Protein AF-A0A382ISN5-F1 (afdb_monomer)

Organism: NCBI:txid408172

Structure (mmCIF, N/CA/C/O backbone):
data_AF-A0A382ISN5-F1
#
_entry.id   AF-A0A382ISN5-F1
#
loop_
_atom_site.group_PDB
_atom_site.id
_atom_site.type_symbol
_atom_site.label_atom_id
_atom_site.label_alt_id
_atom_site.label_comp_id
_atom_site.label_asym_id
_atom_site.label_entity_id
_atom_site.label_seq_id
_atom_site.pdbx_PDB_ins_code
_atom_site.Cartn_x
_atom_site.Cartn_y
_atom_site.Cartn_z
_atom_site.occupancy
_atom_site.B_iso_or_equiv
_atom_site.auth_seq_id
_atom_site.auth_comp_id
_atom_site.auth_asym_id
_atom_site.auth_atom_id
_atom_site.pdbx_PDB_model_num
ATOM 1 N N . VAL A 1 1 ? 1.575 -15.810 -23.332 1.00 49.97 1 VAL A N 1
ATOM 2 C CA . VAL A 1 1 ? 1.618 -15.469 -24.776 1.00 49.97 1 VAL A CA 1
ATOM 3 C C . VAL A 1 1 ? 1.428 -13.968 -25.017 1.00 49.97 1 VAL A C 1
ATOM 5 O O . VAL A 1 1 ? 2.002 -13.455 -25.96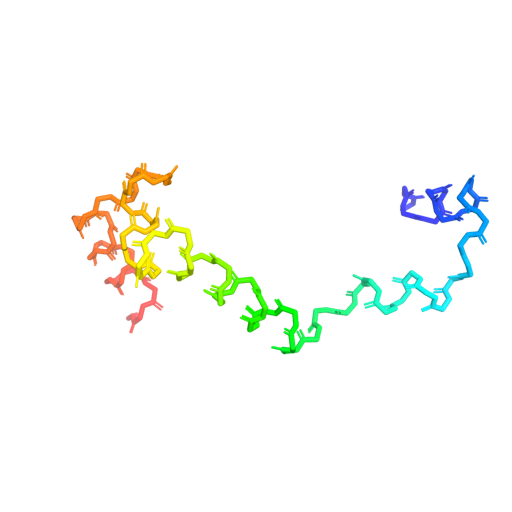3 1.00 49.97 1 VAL A O 1
ATOM 8 N N . GLU A 1 2 ? 0.759 -13.222 -24.131 1.00 53.38 2 GLU A N 1
ATOM 9 C CA . GLU A 1 2 ? 0.508 -11.781 -24.346 1.00 53.38 2 GLU A CA 1
ATOM 10 C C . GLU A 1 2 ? 1.699 -10.847 -24.050 1.00 53.38 2 GLU A C 1
ATOM 12 O O . GLU A 1 2 ? 1.917 -9.884 -24.782 1.00 53.38 2 GLU A O 1
ATOM 17 N N . VAL A 1 3 ? 2.535 -11.154 -23.050 1.00 52.41 3 VAL A N 1
ATOM 18 C CA . VAL A 1 3 ? 3.626 -10.259 -22.594 1.00 52.41 3 VAL A CA 1
ATOM 19 C C . VAL A 1 3 ? 4.743 -10.089 -23.637 1.00 52.41 3 VAL A C 1
ATOM 21 O O . VAL A 1 3 ? 5.299 -9.004 -23.787 1.00 52.41 3 VAL A O 1
ATOM 24 N N . ALA A 1 4 ? 5.041 -11.138 -24.411 1.00 53.41 4 ALA A N 1
ATOM 25 C CA . ALA A 1 4 ? 6.072 -11.092 -25.451 1.00 53.41 4 ALA A CA 1
ATOM 26 C C . ALA A 1 4 ? 5.689 -10.167 -26.622 1.00 53.41 4 ALA A C 1
ATOM 28 O O . ALA A 1 4 ? 6.560 -9.540 -27.221 1.00 53.41 4 ALA A O 1
ATOM 29 N N . SER A 1 5 ? 4.390 -10.045 -26.920 1.00 54.09 5 SER A N 1
ATOM 30 C CA . SER A 1 5 ? 3.893 -9.166 -27.988 1.00 54.09 5 SER A CA 1
ATOM 31 C C . SER A 1 5 ? 3.944 -7.682 -27.602 1.00 54.09 5 SER A C 1
ATOM 33 O O . SER A 1 5 ? 4.191 -6.829 -28.452 1.00 54.09 5 SER A O 1
ATOM 35 N N . LEU A 1 6 ? 3.791 -7.377 -26.307 1.00 55.25 6 LEU A N 1
ATOM 36 C CA . LEU A 1 6 ? 3.843 -6.011 -25.787 1.00 55.25 6 LEU A CA 1
ATOM 37 C C . LEU A 1 6 ? 5.270 -5.437 -25.842 1.00 55.25 6 LEU A C 1
ATOM 39 O O . LEU A 1 6 ? 5.461 -4.278 -26.200 1.00 55.25 6 LEU A O 1
ATOM 43 N N . ALA A 1 7 ? 6.276 -6.266 -25.545 1.00 52.53 7 ALA A N 1
ATOM 44 C CA . ALA A 1 7 ? 7.686 -5.873 -25.576 1.00 52.53 7 ALA A CA 1
ATOM 45 C C . ALA A 1 7 ? 8.191 -5.576 -27.002 1.00 52.53 7 ALA A C 1
ATOM 47 O O . ALA A 1 7 ? 8.955 -4.633 -27.206 1.00 52.53 7 ALA A O 1
ATOM 48 N N . ALA A 1 8 ? 7.724 -6.338 -27.998 1.00 55.97 8 ALA A N 1
ATOM 49 C CA . ALA A 1 8 ? 8.131 -6.173 -29.394 1.00 55.97 8 ALA A CA 1
ATOM 50 C C . ALA A 1 8 ? 7.646 -4.847 -30.015 1.00 55.97 8 ALA A C 1
ATOM 52 O O . ALA A 1 8 ? 8.374 -4.237 -30.794 1.00 55.97 8 ALA A O 1
ATOM 53 N N . ASN A 1 9 ? 6.458 -4.364 -29.632 1.00 57.00 9 ASN A N 1
ATOM 54 C CA . ASN A 1 9 ? 5.877 -3.128 -30.174 1.00 57.00 9 ASN A CA 1
ATOM 55 C C . ASN A 1 9 ? 6.460 -1.840 -29.565 1.00 57.00 9 ASN A C 1
ATOM 57 O O . ASN A 1 9 ? 6.298 -0.769 -30.144 1.00 57.00 9 ASN A O 1
ATOM 61 N N . LEU A 1 10 ? 7.141 -1.924 -28.417 1.00 55.62 10 LEU A N 1
ATOM 62 C CA . LEU A 1 10 ? 7.691 -0.761 -27.708 1.00 55.62 10 LEU A CA 1
ATOM 63 C C . LEU A 1 10 ? 9.189 -0.526 -27.980 1.00 55.62 10 LEU A C 1
ATOM 65 O O . LEU A 1 10 ? 9.757 0.426 -27.454 1.00 55.62 10 LEU A O 1
ATOM 69 N N . GLY A 1 11 ? 9.853 -1.381 -28.771 1.00 54.69 11 GLY A N 1
ATOM 70 C CA . GLY A 1 11 ? 11.308 -1.299 -28.993 1.00 54.69 11 GLY A CA 1
ATOM 71 C C . GLY A 1 11 ? 12.134 -1.524 -27.717 1.00 54.69 11 GLY A C 1
ATOM 72 O O . GLY A 1 11 ? 13.324 -1.215 -27.669 1.00 54.69 11 GLY A O 1
ATOM 73 N N . VAL A 1 12 ? 11.503 -2.050 -26.667 1.00 53.66 12 VAL A N 1
ATOM 74 C CA . VAL A 1 12 ? 12.105 -2.254 -25.353 1.00 53.66 12 VAL A CA 1
ATOM 75 C C . VAL A 1 12 ? 12.778 -3.622 -25.353 1.00 53.66 12 VAL A C 1
ATOM 77 O O . VAL A 1 12 ? 12.119 -4.652 -25.484 1.00 53.66 12 VAL A O 1
ATOM 80 N N . SER A 1 13 ? 14.108 -3.630 -25.229 1.00 53.97 13 SER A N 1
ATOM 81 C CA . SER A 1 13 ? 14.913 -4.852 -25.109 1.00 53.97 13 SER A CA 1
ATOM 82 C C . SER A 1 13 ? 14.297 -5.810 -24.083 1.00 53.97 13 SER A C 1
ATOM 84 O O . SER A 1 13 ? 13.932 -5.395 -22.982 1.00 53.97 13 SER A O 1
ATOM 86 N N . GLY A 1 14 ? 14.220 -7.103 -24.414 1.00 55.66 14 GLY A N 1
ATOM 87 C CA . GLY A 1 14 ? 13.704 -8.133 -23.506 1.00 55.66 14 GLY A CA 1
ATOM 88 C C . GLY A 1 14 ? 14.411 -8.163 -22.143 1.00 55.66 14 GLY A C 1
ATOM 89 O O . GLY A 1 14 ? 13.812 -8.590 -21.163 1.00 55.66 14 GLY A O 1
ATOM 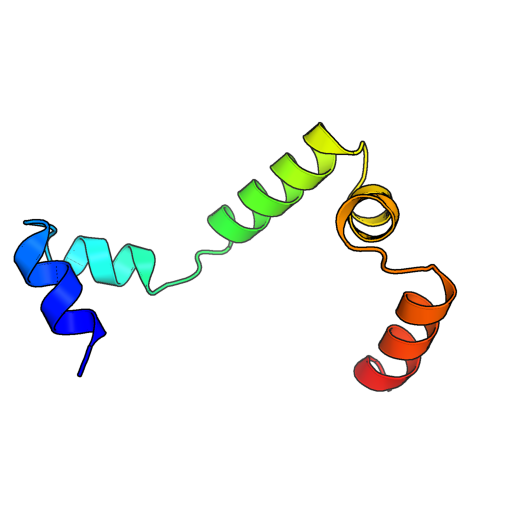90 N N . GLU A 1 15 ? 15.639 -7.642 -22.048 1.00 60.38 15 GLU A N 1
ATOM 91 C CA . GLU A 1 15 ? 16.359 -7.435 -20.783 1.00 60.38 15 GLU A CA 1
ATOM 92 C C . GLU A 1 15 ? 15.748 -6.324 -19.914 1.00 60.38 15 GLU A C 1
ATOM 94 O O . GLU A 1 15 ? 15.596 -6.498 -18.707 1.00 60.38 15 GLU A O 1
ATOM 99 N N . VAL A 1 16 ? 15.309 -5.212 -20.511 1.00 57.34 16 VAL A N 1
ATOM 100 C CA . VAL A 1 16 ? 14.573 -4.155 -19.790 1.00 57.34 16 VAL A CA 1
ATOM 101 C C . VAL A 1 16 ? 13.241 -4.704 -19.289 1.00 57.34 16 VAL A C 1
ATOM 103 O O . VAL A 1 16 ? 12.844 -4.440 -18.156 1.00 57.34 16 VAL A O 1
ATOM 106 N N . MET A 1 17 ? 12.583 -5.542 -20.093 1.00 55.88 17 MET A N 1
ATOM 107 C CA . MET A 1 17 ? 11.340 -6.175 -19.671 1.00 55.88 17 MET A CA 1
ATOM 108 C C . MET A 1 17 ? 11.561 -7.193 -18.546 1.00 55.88 17 MET A C 1
ATOM 110 O O . MET A 1 17 ? 10.749 -7.250 -17.632 1.00 55.88 17 MET A O 1
ATOM 114 N N . LYS A 1 18 ? 12.685 -7.925 -18.524 1.00 54.38 18 LYS A N 1
ATOM 115 C CA . LYS A 1 18 ? 13.062 -8.775 -17.379 1.00 54.38 18 LYS A CA 1
ATOM 116 C C . LYS A 1 18 ? 13.253 -7.962 -16.098 1.00 54.38 18 LYS A C 1
ATOM 118 O O . LYS A 1 18 ? 12.749 -8.374 -15.061 1.00 54.38 18 LYS A O 1
ATOM 123 N N . VAL A 1 19 ? 13.905 -6.798 -16.158 1.00 56.59 19 VAL A N 1
ATOM 124 C CA . VAL A 1 19 ? 14.024 -5.888 -14.998 1.00 56.59 19 VAL A CA 1
ATOM 125 C C . VAL A 1 19 ? 12.647 -5.429 -14.505 1.00 56.59 19 VAL A C 1
ATOM 127 O O . VAL A 1 19 ? 12.431 -5.353 -13.300 1.00 56.59 19 VAL A O 1
ATOM 130 N N . LEU A 1 20 ? 11.699 -5.192 -15.417 1.00 56.34 20 LEU A N 1
ATOM 131 C CA . LEU A 1 20 ? 10.307 -4.871 -15.079 1.00 56.34 20 LEU A CA 1
ATOM 132 C C . LEU A 1 20 ? 9.507 -6.083 -14.563 1.00 56.34 20 LEU A C 1
ATOM 134 O O . LEU A 1 20 ? 8.548 -5.906 -13.818 1.00 56.34 20 LEU A O 1
ATOM 138 N N . MET A 1 21 ? 9.888 -7.309 -14.939 1.00 56.6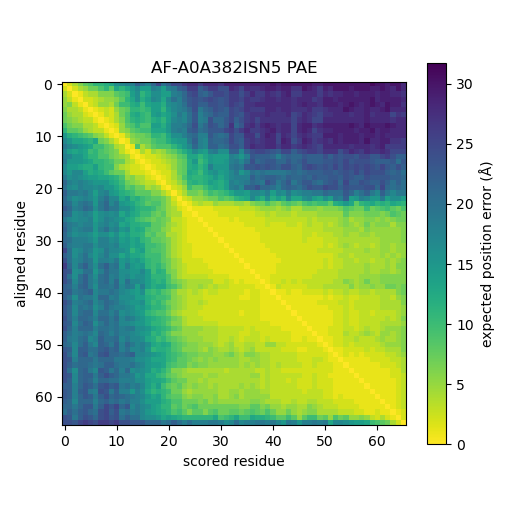6 21 MET A N 1
ATOM 139 C CA . MET A 1 21 ? 9.267 -8.554 -14.466 1.00 56.66 21 MET A CA 1
ATOM 140 C C . MET A 1 21 ? 9.731 -8.962 -13.062 1.00 56.66 21 MET A C 1
ATOM 142 O O . MET A 1 21 ? 9.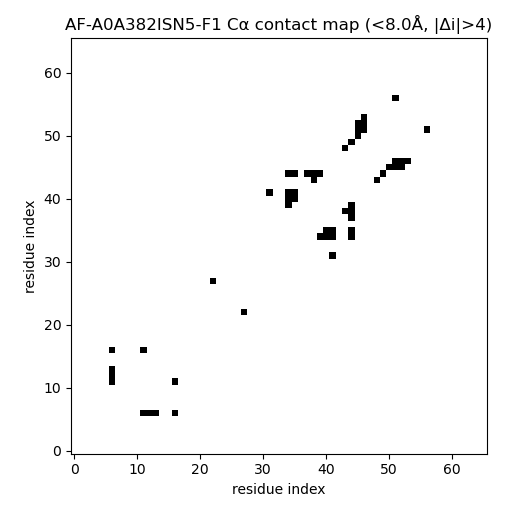048 -9.749 -12.407 1.00 56.66 21 MET A O 1
ATOM 146 N N . TYR A 1 22 ? 10.861 -8.436 -12.582 1.00 61.84 22 TYR A N 1
ATOM 147 C CA . TYR A 1 22 ? 11.344 -8.678 -11.226 1.00 61.84 22 TYR A CA 1
ATOM 148 C C . TYR A 1 22 ? 11.002 -7.502 -10.310 1.00 61.84 22 TYR A C 1
ATOM 150 O O . TYR A 1 22 ? 11.545 -6.404 -10.431 1.00 61.84 22 TYR A O 1
ATOM 158 N N . ALA A 1 23 ? 10.138 -7.752 -9.326 1.00 66.75 23 ALA A N 1
ATOM 159 C CA . ALA A 1 23 ? 9.927 -6.819 -8.229 1.00 66.75 23 ALA A CA 1
ATOM 160 C C . ALA A 1 23 ? 11.204 -6.745 -7.373 1.00 66.75 23 ALA A C 1
ATOM 162 O O . ALA A 1 23 ? 11.427 -7.563 -6.481 1.00 66.75 23 ALA A O 1
ATOM 163 N N . SER A 1 24 ? 12.071 -5.771 -7.658 1.00 77.12 24 SER A N 1
ATOM 164 C CA . SER A 1 24 ? 13.188 -5.443 -6.772 1.00 77.12 24 SER A CA 1
ATOM 165 C C . SER A 1 24 ? 12.6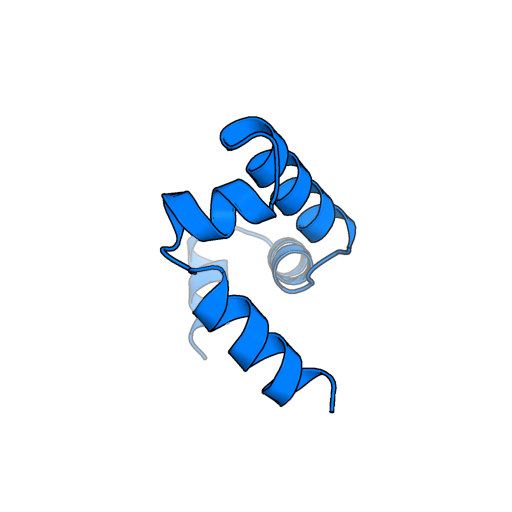52 -4.883 -5.445 1.00 77.12 24 SER A C 1
ATOM 167 O O . SER A 1 24 ? 11.755 -4.031 -5.466 1.00 77.12 24 SER A O 1
ATOM 169 N N . PRO A 1 25 ? 13.239 -5.241 -4.286 1.00 78.69 25 PRO A N 1
ATOM 170 C CA . PRO A 1 25 ? 12.893 -4.636 -2.997 1.00 78.69 25 PRO A CA 1
ATOM 171 C C . PRO A 1 25 ? 12.989 -3.100 -2.969 1.00 78.69 25 PRO A C 1
ATOM 173 O O . PRO A 1 25 ? 12.391 -2.453 -2.111 1.00 78.69 25 PRO A O 1
ATOM 176 N N . SER A 1 26 ? 13.758 -2.482 -3.873 1.00 81.50 26 SER A N 1
ATOM 177 C CA . SER A 1 26 ? 13.810 -1.019 -4.013 1.00 81.50 26 SER A CA 1
ATOM 178 C C . SER A 1 26 ? 12.508 -0.420 -4.550 1.00 81.50 26 SER A C 1
ATOM 180 O O . SER A 1 26 ? 12.138 0.669 -4.130 1.00 81.50 26 SER A O 1
ATOM 182 N N . PHE A 1 27 ? 11.795 -1.120 -5.436 1.00 85.19 27 PHE A N 1
ATOM 183 C CA . PHE A 1 27 ? 10.533 -0.630 -6.001 1.00 85.19 27 PHE A CA 1
ATOM 184 C C . PHE A 1 27 ? 9.401 -0.679 -4.980 1.00 85.19 27 PHE A C 1
ATOM 186 O O . PHE A 1 27 ? 8.613 0.257 -4.895 1.00 85.19 27 PHE A O 1
ATOM 193 N N . ILE A 1 28 ? 9.374 -1.722 -4.145 1.00 83.00 28 ILE A N 1
ATOM 194 C CA . ILE A 1 28 ? 8.426 -1.821 -3.029 1.00 83.00 28 ILE A CA 1
ATOM 195 C C . ILE A 1 28 ? 8.656 -0.670 -2.043 1.00 83.00 28 ILE A C 1
ATOM 197 O O . ILE A 1 28 ? 7.705 -0.006 -1.642 1.00 83.00 28 ILE A O 1
ATOM 201 N N . ARG A 1 29 ? 9.920 -0.382 -1.702 1.00 87.12 29 ARG A N 1
ATOM 202 C CA . ARG A 1 29 ? 10.265 0.760 -0.842 1.00 87.12 29 ARG A CA 1
ATOM 203 C C . ARG A 1 29 ? 9.833 2.091 -1.447 1.00 87.12 29 ARG A C 1
ATOM 205 O O . ARG A 1 2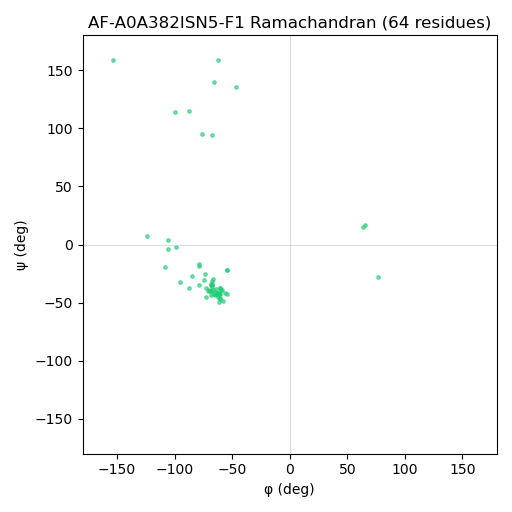9 ? 9.169 2.854 -0.766 1.00 87.12 29 ARG A O 1
ATOM 212 N N . ALA A 1 30 ? 10.114 2.320 -2.729 1.00 91.69 30 ALA A N 1
ATOM 213 C CA . ALA A 1 30 ? 9.690 3.541 -3.410 1.00 91.69 30 ALA A CA 1
ATOM 214 C C . ALA A 1 30 ? 8.160 3.721 -3.397 1.00 91.69 30 ALA A C 1
ATOM 216 O O . ALA A 1 30 ? 7.678 4.829 -3.183 1.00 91.69 30 ALA A O 1
ATOM 217 N N . ALA A 1 31 ? 7.396 2.638 -3.574 1.00 88.06 31 ALA A N 1
ATOM 218 C CA . ALA A 1 31 ? 5.939 2.686 -3.483 1.00 88.06 31 ALA A CA 1
ATOM 219 C C . ALA A 1 31 ? 5.454 3.031 -2.062 1.00 88.06 31 ALA A C 1
ATOM 221 O O . ALA A 1 31 ? 4.571 3.871 -1.910 1.00 88.06 31 ALA A O 1
ATOM 222 N N . ILE A 1 32 ? 6.051 2.433 -1.024 1.00 91.06 32 ILE A N 1
ATOM 223 C CA . ILE A 1 32 ? 5.727 2.723 0.385 1.00 91.06 32 ILE A CA 1
ATOM 224 C C . ILE A 1 32 ? 6.079 4.171 0.749 1.00 91.06 32 ILE A C 1
ATOM 226 O O . ILE A 1 32 ? 5.293 4.849 1.418 1.00 91.06 32 ILE A O 1
ATOM 230 N N . ASP A 1 33 ? 7.234 4.657 0.296 1.00 94.38 33 ASP A N 1
ATOM 231 C CA . ASP A 1 33 ? 7.659 6.040 0.507 1.00 94.38 33 ASP A CA 1
ATOM 232 C C . ASP A 1 33 ? 6.656 7.007 -0.125 1.00 94.38 33 ASP A C 1
ATOM 234 O O . ASP A 1 33 ? 6.283 8.005 0.491 1.00 94.38 33 ASP A O 1
ATOM 238 N N . GLU A 1 34 ? 6.173 6.701 -1.329 1.00 94.31 34 GLU A N 1
ATOM 239 C CA . GLU A 1 34 ? 5.192 7.538 -2.013 1.00 94.31 34 GLU A CA 1
ATOM 240 C C . GLU A 1 34 ? 3.827 7.529 -1.311 1.00 94.31 34 GLU A C 1
ATOM 242 O O . GLU A 1 34 ? 3.264 8.596 -1.067 1.00 94.31 34 GLU A O 1
ATOM 247 N N . MET A 1 35 ? 3.340 6.363 -0.871 1.00 91.88 35 MET A N 1
ATOM 248 C CA . MET A 1 35 ? 2.129 6.270 -0.036 1.00 91.88 35 MET A CA 1
ATOM 249 C C . MET A 1 35 ? 2.259 7.116 1.238 1.00 91.88 35 MET A C 1
ATOM 251 O O . MET A 1 35 ? 1.334 7.834 1.623 1.00 91.88 35 MET A O 1
ATOM 255 N N . THR A 1 36 ? 3.434 7.072 1.871 1.00 93.50 36 THR A N 1
ATOM 256 C CA . THR A 1 36 ? 3.723 7.832 3.092 1.00 93.50 36 THR A CA 1
ATOM 257 C C . THR A 1 36 ? 3.774 9.335 2.823 1.00 93.50 36 THR A C 1
ATOM 259 O O . THR A 1 36 ? 3.238 10.107 3.613 1.00 93.50 36 THR A O 1
ATOM 262 N N . LYS A 1 37 ? 4.347 9.783 1.699 1.00 94.62 37 LYS A N 1
ATOM 263 C CA . LYS A 1 37 ? 4.329 11.206 1.314 1.00 94.62 37 LYS A CA 1
ATOM 264 C C . LYS A 1 37 ? 2.919 11.719 1.033 1.00 94.62 37 LYS A C 1
ATOM 266 O O . LYS A 1 37 ? 2.607 12.843 1.412 1.00 94.62 37 LYS A O 1
ATOM 271 N N . MET A 1 38 ? 2.087 10.919 0.365 1.00 92.44 38 MET A N 1
ATOM 272 C CA . MET A 1 38 ? 0.734 11.324 -0.026 1.00 92.44 38 MET A CA 1
ATOM 273 C C . MET A 1 38 ? -0.221 11.433 1.165 1.00 92.44 38 MET A C 1
ATOM 275 O O . MET A 1 38 ? -1.037 12.351 1.206 1.00 92.44 38 MET A O 1
ATOM 279 N N . SER A 1 39 ? -0.137 10.501 2.118 1.00 90.62 39 SER A N 1
ATOM 280 C CA . SER A 1 39 ? -1.140 10.359 3.186 1.00 90.62 39 SER A CA 1
ATOM 281 C C . SER A 1 39 ? -0.558 10.427 4.602 1.00 90.62 39 SER A C 1
ATOM 283 O O . SER A 1 39 ? -1.257 10.166 5.575 1.00 90.62 39 SER A O 1
ATOM 285 N N . GLY A 1 40 ? 0.730 10.742 4.752 1.00 93.50 40 GLY A N 1
ATOM 286 C CA . GLY A 1 40 ? 1.441 10.809 6.036 1.00 93.50 40 GLY A CA 1
ATOM 287 C C . GLY A 1 40 ? 1.802 9.443 6.631 1.00 93.50 40 GLY A C 1
ATOM 288 O O . GLY A 1 40 ? 2.800 9.323 7.337 1.00 93.50 40 GLY A O 1
ATOM 289 N N . SER A 1 41 ? 1.026 8.400 6.333 1.00 93.19 41 SER A N 1
ATOM 290 C CA . SER A 1 41 ? 1.330 7.016 6.687 1.00 93.19 41 SER A CA 1
ATOM 291 C C . SER A 1 41 ? 0.667 6.037 5.717 1.00 93.19 41 SER A C 1
ATOM 293 O O . SER A 1 41 ? -0.343 6.355 5.084 1.00 93.19 41 SER A O 1
ATOM 295 N N . VAL A 1 42 ? 1.202 4.816 5.646 1.00 90.19 42 VAL A N 1
ATOM 296 C CA . VAL A 1 42 ? 0.570 3.709 4.907 1.00 90.19 42 VAL A CA 1
ATOM 297 C C . VAL A 1 42 ? -0.816 3.401 5.474 1.00 90.19 42 VAL A C 1
ATOM 299 O O . VAL A 1 42 ? -1.747 3.135 4.721 1.00 90.19 42 VAL A O 1
ATOM 302 N N . ASP A 1 43 ? -0.989 3.488 6.793 1.00 90.00 43 ASP A N 1
ATOM 303 C CA . ASP A 1 43 ? -2.269 3.189 7.426 1.00 90.00 43 ASP A CA 1
ATOM 304 C C . ASP A 1 43 ? -3.365 4.183 7.056 1.00 90.00 43 ASP A C 1
ATOM 306 O O . ASP A 1 43 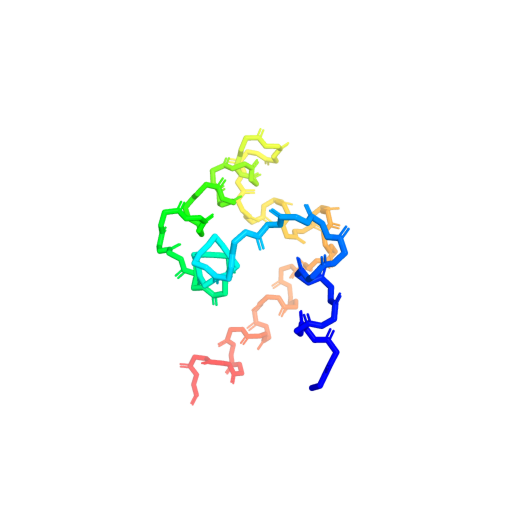? -4.504 3.761 6.842 1.00 90.00 43 ASP A O 1
ATOM 310 N N . THR A 1 44 ? -3.018 5.466 6.960 1.00 90.38 44 THR A N 1
ATOM 311 C CA . THR A 1 44 ? -3.915 6.524 6.487 1.00 90.38 44 THR A CA 1
ATOM 312 C C . THR A 1 44 ? -4.247 6.322 5.013 1.00 90.38 44 THR A C 1
ATOM 314 O O . THR A 1 44 ? -5.409 6.414 4.626 1.00 90.38 44 THR A O 1
ATOM 317 N N . TYR A 1 45 ? -3.248 5.975 4.193 1.00 92.12 45 TYR A N 1
ATOM 318 C CA . TYR A 1 45 ? -3.456 5.682 2.774 1.00 92.12 45 TYR A CA 1
ATOM 319 C C . TYR A 1 45 ? -4.460 4.537 2.582 1.00 92.12 45 TYR A C 1
ATOM 321 O O . TYR A 1 45 ? -5.429 4.667 1.833 1.00 92.12 45 TYR A O 1
ATOM 329 N N . LEU A 1 46 ? -4.280 3.430 3.309 1.00 90.94 46 LEU A N 1
ATOM 330 C CA . LEU A 1 46 ? -5.180 2.279 3.239 1.00 90.94 46 LEU A CA 1
ATOM 331 C C . LEU A 1 46 ? -6.608 2.642 3.662 1.00 90.94 46 LEU A C 1
ATOM 333 O O . LEU A 1 46 ? -7.558 2.226 2.999 1.00 90.94 46 LEU 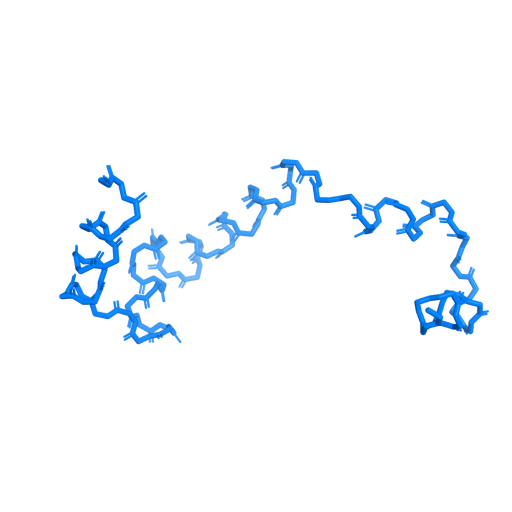A O 1
ATOM 337 N N . SER A 1 47 ? -6.783 3.441 4.716 1.00 93.50 47 SER A N 1
ATOM 338 C CA . SER A 1 47 ? -8.124 3.829 5.159 1.00 93.50 47 SER A CA 1
ATOM 339 C C . SER A 1 47 ? -8.801 4.840 4.238 1.00 93.50 47 SER A C 1
ATOM 341 O O . SER A 1 47 ? -9.974 4.670 3.917 1.00 93.50 47 SER A O 1
ATOM 343 N N . GLU A 1 48 ? -8.088 5.883 3.814 1.00 91.25 48 GLU A N 1
ATOM 344 C CA . GLU A 1 48 ? -8.686 7.026 3.113 1.00 91.25 48 GLU A CA 1
ATOM 345 C C . GLU A 1 48 ? -8.763 6.820 1.601 1.00 91.25 48 GLU A C 1
ATOM 347 O O . GLU A 1 48 ? -9.748 7.213 0.982 1.00 91.25 48 GLU A O 1
ATOM 352 N N . GLN A 1 49 ? -7.748 6.192 1.001 1.00 90.50 49 GLN A N 1
ATOM 353 C CA . GLN A 1 49 ? -7.671 6.012 -0.454 1.00 90.50 49 GLN A CA 1
ATOM 354 C C . GLN A 1 49 ? -8.208 4.652 -0.900 1.00 90.50 49 GLN A C 1
ATOM 356 O O . GLN A 1 49 ? -8.776 4.540 -1.983 1.00 90.50 49 GLN A O 1
ATOM 361 N N . MET A 1 50 ? -8.049 3.614 -0.071 1.00 87.56 50 MET A N 1
ATOM 362 C CA . MET A 1 50 ? -8.498 2.255 -0.403 1.00 87.56 50 MET A CA 1
ATOM 363 C C . MET A 1 50 ? -9.760 1.818 0.347 1.00 87.56 50 MET A C 1
ATOM 365 O O . MET A 1 50 ? -10.266 0.725 0.097 1.00 87.56 50 MET A O 1
ATOM 369 N N . GLY A 1 51 ? -10.272 2.643 1.266 1.00 91.00 51 GLY A N 1
ATOM 370 C CA . GLY A 1 51 ? -11.457 2.317 2.060 1.00 91.00 51 GLY A CA 1
ATOM 371 C C . GLY A 1 51 ? -11.259 1.133 3.013 1.00 91.00 51 GLY A C 1
ATOM 372 O O . GLY A 1 51 ? -12.241 0.561 3.490 1.00 91.00 51 GLY A O 1
ATOM 373 N N . LEU A 1 52 ? -10.010 0.738 3.300 1.00 91.25 52 LEU A N 1
ATOM 374 C CA . LEU A 1 52 ? -9.716 -0.332 4.249 1.00 91.25 52 LEU A CA 1
ATOM 375 C C . LEU A 1 52 ? -9.893 0.185 5.677 1.00 91.25 52 LEU A C 1
ATOM 377 O O . LEU A 1 52 ? -8.994 0.770 6.285 1.00 91.25 52 LEU A O 1
ATOM 381 N N . THR A 1 53 ? -11.077 -0.060 6.227 1.00 91.62 53 THR A N 1
ATOM 382 C CA . THR A 1 53 ? -11.393 0.295 7.610 1.00 91.62 53 THR A CA 1
ATOM 383 C C . THR A 1 53 ? -10.501 -0.456 8.601 1.00 91.62 53 THR A C 1
ATOM 385 O O . THR A 1 53 ? -9.951 -1.522 8.309 1.00 91.62 53 THR A O 1
ATOM 388 N N . LEU A 1 54 ? -10.382 0.086 9.817 1.00 89.31 54 LEU A N 1
ATOM 389 C CA . LEU A 1 54 ? -9.668 -0.567 10.918 1.00 89.31 54 LEU A CA 1
ATOM 390 C C . LEU A 1 54 ? -10.206 -1.985 11.181 1.00 89.31 54 LEU A C 1
ATOM 392 O O . LEU A 1 54 ? -9.423 -2.914 11.344 1.00 89.31 54 LEU A O 1
ATOM 396 N N . GLU A 1 55 ? -11.529 -2.150 11.156 1.00 92.06 55 GLU A N 1
ATOM 397 C CA . GLU A 1 55 ? -12.203 -3.442 11.320 1.00 92.06 55 GLU A CA 1
ATOM 398 C C . GLU A 1 55 ? -11.795 -4.438 10.228 1.00 92.06 55 GLU A C 1
ATOM 400 O O . GLU A 1 55 ? -11.420 -5.572 10.523 1.00 92.06 55 GLU A O 1
ATOM 405 N N . THR A 1 56 ? -11.783 -3.998 8.965 1.00 91.69 56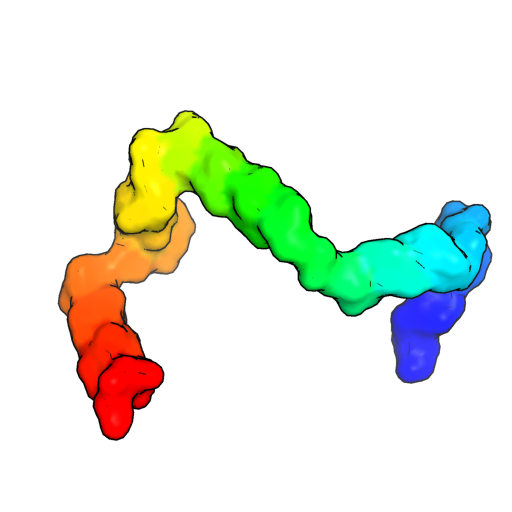 THR A N 1
ATOM 406 C CA . THR A 1 56 ? -11.371 -4.847 7.839 1.00 91.69 56 THR A CA 1
ATOM 407 C C . THR A 1 56 ? -9.912 -5.271 7.975 1.00 91.69 56 THR A C 1
ATOM 409 O O . THR A 1 56 ? -9.595 -6.440 7.759 1.00 91.69 56 THR A O 1
ATOM 412 N N . ARG A 1 57 ? -9.022 -4.356 8.380 1.00 88.62 57 ARG A N 1
ATOM 413 C CA . ARG A 1 57 ? -7.608 -4.680 8.630 1.00 88.62 57 ARG A CA 1
ATOM 414 C C . ARG A 1 57 ? -7.439 -5.673 9.774 1.00 88.62 57 ARG A C 1
ATOM 416 O O . ARG A 1 57 ? -6.669 -6.613 9.623 1.00 88.62 57 ARG A O 1
ATOM 423 N N . ALA A 1 58 ? -8.173 -5.506 10.873 1.00 90.56 58 ALA A N 1
ATOM 424 C CA . ALA A 1 58 ? -8.127 -6.430 12.004 1.00 90.56 58 ALA A CA 1
ATOM 425 C C . ALA A 1 58 ? -8.606 -7.837 11.609 1.00 90.56 58 ALA A C 1
ATOM 427 O O . ALA A 1 58 ? -7.959 -8.826 11.953 1.00 90.56 58 ALA A O 1
ATOM 428 N N . ARG A 1 59 ? -9.685 -7.932 10.817 1.00 92.06 59 ARG A N 1
ATOM 429 C CA . ARG A 1 59 ? -10.161 -9.210 10.269 1.00 92.06 59 ARG A CA 1
ATOM 430 C C . ARG A 1 59 ? -9.109 -9.862 9.366 1.00 92.06 59 ARG A C 1
ATOM 432 O O . ARG A 1 59 ? -8.769 -11.021 9.580 1.00 92.06 59 ARG A O 1
ATOM 439 N N . LEU A 1 60 ? -8.537 -9.115 8.417 1.00 90.69 60 LEU A N 1
ATOM 440 C CA . LEU A 1 60 ? -7.474 -9.622 7.537 1.00 90.69 60 LEU A CA 1
ATOM 441 C C . LEU A 1 60 ? -6.242 -10.070 8.331 1.00 90.69 60 LEU A C 1
ATOM 443 O O . LEU A 1 60 ? -5.655 -11.102 8.024 1.00 90.69 60 LEU A O 1
ATOM 447 N N . GLN A 1 61 ? -5.872 -9.332 9.379 1.00 89.75 61 GLN A N 1
ATOM 448 C CA . GLN A 1 61 ? -4.779 -9.705 10.270 1.00 89.75 61 GLN A CA 1
ATOM 449 C C . GLN A 1 61 ? -5.050 -11.045 10.965 1.00 89.75 61 GLN A C 1
ATOM 451 O O . GLN A 1 61 ? -4.157 -11.887 11.014 1.00 89.75 61 GLN A O 1
ATOM 456 N N . SER A 1 62 ? -6.276 -11.263 11.456 1.00 92.19 62 SER A N 1
ATOM 457 C CA . SER A 1 62 ? -6.655 -12.543 12.068 1.00 92.19 62 SER A CA 1
ATOM 458 C C . SER A 1 62 ? -6.682 -13.716 11.084 1.00 92.19 62 SER A C 1
ATOM 460 O O . SER A 1 62 ? -6.422 -14.838 11.495 1.00 92.19 62 SER A O 1
ATOM 462 N N . GLU A 1 63 ? -6.967 -13.469 9.803 1.00 90.50 63 GLU A N 1
ATOM 463 C CA . GLU A 1 63 ? -7.058 -14.511 8.768 1.00 90.50 63 GLU A CA 1
ATOM 464 C C . GLU A 1 63 ? -5.702 -14.873 8.142 1.00 90.50 63 GLU A C 1
ATOM 466 O O . GLU A 1 63 ? -5.554 -15.974 7.623 1.00 90.50 63 GLU A O 1
ATOM 471 N N . LEU A 1 64 ? -4.736 -13.946 8.132 1.00 89.50 64 LEU A N 1
ATOM 472 C CA . LEU A 1 64 ? -3.468 -14.102 7.403 1.00 89.50 64 LEU A CA 1
ATOM 473 C C . LEU A 1 64 ? -2.245 -14.340 8.299 1.00 89.50 64 LEU A C 1
ATOM 475 O O . LEU A 1 64 ? -1.211 -14.776 7.794 1.00 89.50 64 LEU A O 1
ATOM 479 N N . LEU A 1 65 ? -2.319 -14.001 9.592 1.00 84.62 65 LEU A N 1
ATOM 480 C CA . LEU A 1 65 ? -1.211 -14.170 10.548 1.00 84.62 65 LEU A CA 1
ATOM 481 C C . LEU A 1 65 ? -1.414 -15.333 11.536 1.00 84.62 65 LEU A C 1
ATOM 483 O O . LEU A 1 65 ? -0.576 -15.519 12.420 1.00 84.62 65 LEU A O 1
ATOM 487 N N . TYR A 1 66 ? -2.493 -16.099 11.377 1.00 51.88 66 TYR A N 1
ATOM 488 C CA . TYR A 1 66 ? -2.817 -17.319 12.125 1.00 51.88 66 TYR A CA 1
ATOM 489 C C . TYR A 1 66 ? -3.099 -18.474 11.162 1.00 51.88 66 TYR A C 1
ATOM 491 O O . TYR A 1 66 ? -3.054 -19.633 11.634 1.00 51.88 66 TYR A O 1
#

Solvent-accessible surface area (backbone atoms only — not comparable to full-atom values): 3957 Å² total; per-residue (Å²): 127,66,68,68,58,58,39,65,76,65,77,48,53,71,66,61,51,48,56,72,70,47,87,49,74,65,58,57,48,52,53,51,52,48,39,24,70,76,46,76,28,59,69,46,30,38,35,74,77,66,64,46,42,73,67,57,50,53,52,50,48,62,70,73,78,109

Sequence (66 aa):
VEVASLAANLGVSGEVMKVLMYASPSFIRAAIDEMTKMSGSVDTYLSEQMGLTLETRARLQSELLY

pLDDT: mean 77.41, std 16.87, range [49.97, 94.62]

Mean predicted aligned error: 11.53 Å

InterPro domains:
  IPR026893 Tyrosine/serine-protein phosphatase IphP-type [PF13350] (15-65)
  IPR029021 Protein-tyrosine phosphatase-like [G3DSA:3.90.190.10] (3-66)
  IPR029021 Protein-tyrosine phosphatase-like [SSF52799] (15-65)

Secondary structure (DSSP, 8-state):
-HHHHHHHHTT--HHHHHHHHS--HHHHHHHHHHHHHHHSSHHHHHHHTS---HHHHHHHHHHH--

Foldseek 3Di:
DPLVVVCVVVVHPVVNVVVVVDDDPVVVVVVQVVLCVVQVHVVRSCCPVVVCDPVNVVVVCVVPVD

Radius of gyration: 17.45 Å; Cα contacts (8 Å, |Δi|>4): 27; chains: 1; bounding box: 29×29×42 Å